Protein AF-A0A959KKF0-F1 (afdb_monomer_lite)

Foldseek 3Di:
DDPVLVVLLVCVLVVVDDPVSVVVVVVVVVVDPVVVVVSVVVNVVVVVVVVPPPDDDDPVVVVVCVVCVVVVVVPPPPVVVDDVVVVCVVVVCLVVLVVVLVVVLVVPDDDDDDDDDDPPVCVVVVVVVCCVSCVVSVVVSVVVVVVVVVVVVVVVCVVVVVPPDDD

Structure (mmCIF, N/CA/C/O backbone):
data_AF-A0A959KKF0-F1
#
_entry.id   AF-A0A959KKF0-F1
#
loop_
_atom_site.group_PDB
_atom_site.id
_atom_site.type_symbol
_atom_site.label_atom_id
_atom_site.label_alt_id
_atom_site.label_comp_id
_atom_site.label_asym_id
_atom_site.label_entity_id
_atom_site.label_seq_id
_atom_site.pdbx_PDB_ins_code
_atom_site.Cartn_x
_atom_site.Cartn_y
_atom_site.Cartn_z
_atom_site.occupancy
_atom_site.B_iso_or_equiv
_atom_site.auth_seq_id
_atom_site.auth_comp_id
_atom_site.auth_asym_id
_atom_site.auth_atom_id
_atom_site.pdbx_PDB_model_num
ATOM 1 N N . MET A 1 1 ? -26.699 -13.017 -15.323 1.00 57.53 1 MET A N 1
ATOM 2 C CA . MET A 1 1 ? -26.654 -11.745 -14.588 1.00 57.53 1 MET A CA 1
ATOM 3 C C . MET A 1 1 ? -25.244 -11.555 -14.087 1.00 57.53 1 MET A C 1
ATOM 5 O O . MET A 1 1 ? -24.755 -12.405 -13.347 1.00 57.53 1 MET A O 1
ATOM 9 N N . SER A 1 2 ? -24.565 -10.532 -14.586 1.00 73.81 2 SER A N 1
ATOM 10 C CA . SER A 1 2 ? -23.214 -10.197 -14.141 1.00 73.81 2 SER A CA 1
ATOM 11 C C . SER A 1 2 ? -23.269 -9.459 -12.795 1.00 73.81 2 SER A C 1
ATOM 13 O O . SER A 1 2 ? -24.257 -8.800 -12.474 1.00 73.81 2 SER A O 1
ATOM 15 N N . VAL A 1 3 ? -22.206 -9.553 -11.990 1.00 76.75 3 VAL A N 1
ATOM 16 C CA . VAL A 1 3 ? -22.086 -8.821 -10.707 1.00 76.75 3 VAL A CA 1
ATOM 17 C C . VAL A 1 3 ? -22.211 -7.298 -10.917 1.00 76.75 3 VAL A C 1
ATOM 19 O O . VAL A 1 3 ? -22.664 -6.565 -10.038 1.00 76.75 3 VAL A O 1
ATOM 22 N N . GLN A 1 4 ? -21.867 -6.829 -12.117 1.00 78.00 4 GLN A N 1
ATOM 23 C CA . GLN A 1 4 ? -21.919 -5.425 -12.518 1.00 78.00 4 GLN A CA 1
ATOM 24 C C . GLN A 1 4 ? -23.361 -4.930 -12.707 1.00 78.00 4 GLN A C 1
ATOM 26 O O . GLN A 1 4 ? -23.709 -3.881 -12.171 1.00 78.00 4 GLN A O 1
ATOM 31 N N . GLU A 1 5 ? -24.221 -5.710 -13.375 1.00 80.44 5 GLU A N 1
ATOM 32 C CA . GLU A 1 5 ? -25.657 -5.401 -13.525 1.00 80.44 5 GLU A CA 1
ATOM 33 C C . GLU A 1 5 ? -26.367 -5.296 -12.169 1.00 80.44 5 GLU A C 1
ATOM 35 O O . GLU A 1 5 ? -27.213 -4.430 -11.967 1.00 80.44 5 GLU A O 1
ATOM 40 N N . GLU A 1 6 ? -26.013 -6.167 -11.220 1.00 80.88 6 GLU A N 1
ATOM 41 C CA . GLU A 1 6 ? -26.596 -6.142 -9.876 1.00 80.88 6 GLU A CA 1
ATOM 42 C C . GLU A 1 6 ? -26.215 -4.880 -9.105 1.00 80.88 6 GLU A C 1
ATOM 44 O O . GLU A 1 6 ? -27.061 -4.256 -8.469 1.00 80.88 6 GLU A O 1
ATOM 49 N N . THR A 1 7 ? -24.947 -4.485 -9.200 1.00 83.38 7 THR A N 1
ATOM 50 C CA . THR A 1 7 ? -24.436 -3.268 -8.560 1.00 83.38 7 THR A CA 1
ATOM 51 C C . THR A 1 7 ? -25.133 -2.027 -9.112 1.00 83.38 7 THR A C 1
ATOM 53 O O . THR A 1 7 ? -25.523 -1.142 -8.354 1.00 83.38 7 THR A O 1
ATOM 56 N N . LEU A 1 8 ? -25.329 -1.981 -10.431 1.00 84.38 8 LEU A N 1
ATOM 57 C CA . LEU A 1 8 ? -26.028 -0.892 -11.104 1.00 84.38 8 LEU A CA 1
ATOM 58 C C . LEU A 1 8 ? -27.491 -0.789 -10.641 1.00 84.38 8 LEU A C 1
ATOM 60 O O . LEU A 1 8 ? -27.998 0.304 -10.400 1.00 84.38 8 LEU A O 1
ATOM 64 N N . LEU A 1 9 ? -28.152 -1.935 -10.451 1.00 84.50 9 LEU A N 1
ATOM 65 C CA . LEU A 1 9 ? -29.532 -2.002 -9.979 1.00 84.50 9 LEU A CA 1
ATOM 66 C C . LEU A 1 9 ? -29.682 -1.543 -8.521 1.00 84.50 9 LEU A C 1
ATOM 68 O O . LEU A 1 9 ? -30.668 -0.889 -8.191 1.00 84.50 9 LEU A O 1
ATOM 72 N N . TRP A 1 10 ? -28.706 -1.851 -7.661 1.00 85.69 10 TRP A N 1
ATOM 73 C CA . TRP A 1 10 ? -28.658 -1.342 -6.287 1.00 85.69 10 TRP A CA 1
ATOM 74 C C . TRP A 1 10 ? -28.457 0.173 -6.245 1.00 85.69 10 TRP A C 1
ATOM 76 O O . TRP A 1 10 ? -29.249 0.857 -5.604 1.00 85.69 10 TRP A O 1
ATOM 86 N N . LYS A 1 11 ? -27.505 0.712 -7.020 1.00 85.56 11 LYS A N 1
ATOM 87 C CA . LYS A 1 11 ? -27.330 2.170 -7.160 1.00 85.56 11 LYS A CA 1
ATOM 88 C C . LYS A 1 11 ? -28.617 2.867 -7.609 1.00 85.56 11 LYS A C 1
ATOM 90 O O . LYS A 1 11 ? -28.936 3.946 -7.120 1.00 85.56 11 LYS A O 1
ATOM 95 N N . TYR A 1 12 ? -29.374 2.237 -8.509 1.00 85.69 12 TYR A N 1
ATOM 96 C CA . TYR A 1 12 ? -30.649 2.770 -8.989 1.00 85.69 12 TYR A CA 1
ATOM 97 C C . TYR A 1 12 ? -31.733 2.789 -7.904 1.00 85.69 12 TYR A C 1
ATOM 99 O O . TYR A 1 12 ? -32.560 3.698 -7.878 1.00 85.69 12 TYR A O 1
ATOM 107 N N . ILE A 1 13 ? -31.746 1.797 -7.010 1.00 85.56 13 ILE A N 1
ATOM 108 C CA . ILE A 1 13 ? -32.671 1.755 -5.868 1.00 85.56 13 ILE A CA 1
ATOM 109 C C . ILE A 1 13 ? -32.290 2.803 -4.816 1.00 85.56 13 ILE A C 1
ATOM 111 O O . ILE A 1 13 ? -33.189 3.439 -4.270 1.00 85.56 13 ILE A O 1
ATOM 115 N N . ASP A 1 14 ? -30.993 3.013 -4.583 1.00 84.38 14 ASP A N 1
ATOM 116 C CA . ASP A 1 14 ? -30.485 3.970 -3.593 1.00 84.38 14 ASP A CA 1
ATOM 117 C C . ASP A 1 14 ? -30.508 5.432 -4.089 1.00 84.38 14 ASP A C 1
ATOM 119 O O . ASP A 1 14 ? -30.471 6.360 -3.285 1.00 84.38 14 ASP A O 1
ATOM 123 N N . GLY A 1 15 ? -30.635 5.657 -5.403 1.00 82.56 15 GLY A N 1
ATOM 124 C CA . GLY A 1 15 ? -30.690 6.994 -6.010 1.00 82.56 15 GLY A CA 1
ATOM 125 C C . GLY A 1 15 ? -29.323 7.602 -6.346 1.00 82.56 15 GLY A C 1
ATOM 126 O O . GLY A 1 15 ? -29.264 8.748 -6.783 1.00 82.56 15 GLY A O 1
ATOM 127 N N . ASP A 1 16 ? -28.243 6.828 -6.219 1.00 83.31 16 ASP A N 1
ATOM 128 C CA . ASP A 1 16 ? -26.850 7.248 -6.442 1.00 83.31 16 ASP A CA 1
ATOM 129 C C . ASP A 1 16 ? -26.363 7.012 -7.892 1.00 83.31 16 ASP A C 1
ATOM 131 O O . ASP A 1 16 ? -25.164 6.889 -8.159 1.00 83.31 16 ASP A O 1
ATOM 135 N N . CYS A 1 17 ? -27.281 6.913 -8.859 1.00 82.31 17 CYS A N 1
ATOM 136 C CA . CYS A 1 17 ? -26.928 6.721 -10.267 1.00 82.31 17 CYS A CA 1
ATOM 137 C C . CYS A 1 17 ? -26.520 8.025 -10.959 1.00 82.31 17 CYS A C 1
ATOM 139 O O . CYS A 1 17 ? -27.183 9.057 -10.853 1.00 82.31 17 CYS A O 1
ATOM 141 N N . THR A 1 18 ? -25.474 7.941 -11.776 1.00 85.75 18 THR A N 1
ATOM 142 C CA . THR A 1 18 ? -25.146 8.978 -12.765 1.00 85.75 18 THR A CA 1
ATOM 143 C C . THR A 1 18 ? -26.154 8.974 -13.931 1.00 85.75 18 THR A C 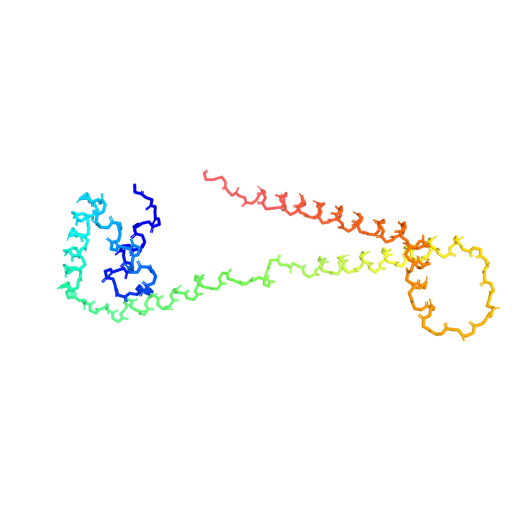1
ATOM 145 O O . THR A 1 18 ? -26.808 7.957 -14.173 1.00 85.75 18 THR A O 1
ATOM 148 N N . PRO A 1 19 ? -26.306 10.083 -14.687 1.00 80.69 19 PRO A N 1
ATOM 149 C CA . PRO A 1 19 ? -27.243 10.148 -15.817 1.00 80.69 19 PRO A CA 1
ATOM 150 C C . PRO A 1 19 ? -26.975 9.086 -16.897 1.00 80.69 19 PRO A C 1
ATOM 152 O O . PRO A 1 19 ? -27.919 8.536 -17.462 1.00 80.69 19 PRO A O 1
ATOM 155 N N . ASP A 1 20 ? -25.710 8.729 -17.131 1.00 80.69 20 ASP A N 1
ATOM 156 C CA . ASP A 1 20 ? -25.341 7.668 -18.075 1.00 80.69 20 ASP A CA 1
ATOM 157 C C . ASP A 1 20 ? -25.724 6.271 -17.554 1.00 80.69 20 ASP A C 1
ATOM 159 O O . ASP A 1 20 ? -26.191 5.421 -18.315 1.00 80.69 20 ASP A O 1
ATOM 163 N N . GLU A 1 21 ? -25.573 6.030 -16.248 1.00 82.50 21 GLU A N 1
ATOM 164 C CA . GLU A 1 21 ? -25.988 4.781 -15.597 1.00 82.50 21 GLU A CA 1
ATOM 165 C C . GLU A 1 21 ? -27.519 4.634 -15.575 1.00 82.50 21 GLU A C 1
ATOM 167 O O . GLU A 1 21 ? -28.019 3.524 -15.742 1.00 82.50 21 GLU A O 1
ATOM 172 N N . LEU A 1 22 ? -28.279 5.731 -15.446 1.00 81.31 22 LEU A N 1
ATOM 173 C CA . LEU A 1 22 ? -29.747 5.709 -15.523 1.00 81.31 22 LEU A CA 1
ATOM 174 C C . LEU A 1 22 ? -30.238 5.213 -16.886 1.00 81.31 22 LEU A C 1
ATOM 176 O O . LEU A 1 22 ? -31.070 4.308 -16.946 1.00 81.31 22 LEU A O 1
ATOM 180 N N . HIS A 1 23 ? -29.676 5.739 -17.975 1.00 81.50 23 HIS A N 1
ATOM 181 C CA . HIS A 1 23 ? -30.020 5.289 -19.323 1.00 81.50 23 HIS A CA 1
ATOM 182 C C . HIS A 1 23 ? -29.636 3.826 -19.573 1.00 81.50 23 HIS A C 1
ATOM 184 O O . HIS A 1 23 ? -30.371 3.099 -20.243 1.00 81.50 23 HIS A O 1
ATOM 190 N N . GLN A 1 24 ? -28.517 3.363 -19.006 1.00 81.50 24 GLN A N 1
ATOM 191 C CA . GLN A 1 24 ? -28.133 1.950 -19.070 1.00 81.50 24 GLN A CA 1
ATOM 192 C C . GLN A 1 24 ? -29.128 1.059 -18.324 1.00 81.50 24 GLN A C 1
ATOM 194 O O . GLN A 1 24 ? -29.525 0.022 -18.848 1.00 81.50 24 GLN A O 1
ATOM 199 N N . VAL A 1 25 ? -29.576 1.464 -17.134 1.00 81.31 25 VAL A N 1
ATOM 200 C CA . VAL A 1 25 ? -30.592 0.727 -16.369 1.00 81.31 25 VAL A CA 1
ATOM 201 C C . VAL A 1 25 ? -31.913 0.668 -17.136 1.00 81.31 25 VAL A C 1
ATOM 203 O O . VAL A 1 25 ? -32.490 -0.408 -17.259 1.00 81.31 25 VAL A O 1
ATOM 206 N N . GLU A 1 26 ? -32.373 1.777 -17.713 1.00 81.75 26 GLU A N 1
ATOM 207 C CA . GLU A 1 26 ? -33.605 1.816 -18.516 1.00 81.75 26 GLU A CA 1
ATOM 208 C C . GLU A 1 26 ? -33.537 0.898 -19.743 1.00 81.75 26 GLU A C 1
ATOM 210 O O . GLU A 1 26 ? -34.485 0.156 -20.010 1.00 81.75 26 GLU A O 1
ATOM 215 N N . ALA A 1 27 ? -32.402 0.881 -20.448 1.00 80.88 27 ALA A N 1
ATOM 216 C CA . ALA A 1 27 ? -32.177 -0.031 -21.567 1.00 80.88 27 ALA A CA 1
ATOM 217 C C . ALA A 1 27 ? -32.169 -1.506 -21.120 1.00 80.88 27 ALA A C 1
ATOM 219 O O . ALA A 1 27 ? -32.771 -2.355 -21.776 1.00 80.88 27 ALA A O 1
ATOM 220 N N . LEU A 1 28 ? -31.547 -1.808 -19.975 1.00 80.44 28 LEU A N 1
ATOM 221 C CA . LEU A 1 28 ? -31.506 -3.156 -19.399 1.00 80.44 28 LEU A CA 1
ATOM 222 C C . LEU A 1 28 ? -32.882 -3.635 -18.907 1.00 80.44 28 LEU A C 1
ATOM 224 O O . LEU A 1 28 ? -33.182 -4.826 -18.990 1.00 80.44 28 LEU A O 1
ATOM 228 N N . LEU A 1 29 ? -33.725 -2.727 -18.406 1.00 78.38 29 LEU A N 1
ATOM 229 C CA . LEU A 1 29 ? -35.099 -3.038 -18.005 1.00 78.38 29 LEU A CA 1
ATOM 230 C C . LEU A 1 29 ? -36.011 -3.281 -19.213 1.00 78.38 29 LEU A C 1
ATOM 232 O O . LEU A 1 29 ? -36.900 -4.125 -19.129 1.00 78.38 29 LEU A O 1
ATOM 236 N N . ALA A 1 30 ? -35.800 -2.566 -20.321 1.00 77.69 30 ALA A N 1
ATOM 237 C CA . ALA A 1 30 ? -36.594 -2.729 -21.538 1.00 77.69 30 ALA A CA 1
ATOM 238 C C . ALA A 1 30 ? -36.346 -4.078 -22.234 1.00 77.69 30 ALA A C 1
ATOM 240 O O . ALA A 1 30 ? -37.266 -4.649 -22.817 1.00 77.69 30 ALA A O 1
ATOM 241 N N . ASP A 1 31 ? -35.118 -4.594 -22.154 1.00 77.12 31 ASP A N 1
ATOM 242 C CA . ASP A 1 31 ? -34.706 -5.823 -22.839 1.00 77.12 31 ASP A CA 1
ATOM 243 C C . ASP A 1 31 ? -35.019 -7.100 -22.032 1.00 77.12 31 ASP A C 1
ATOM 245 O O . ASP A 1 31 ? -35.092 -8.198 -22.584 1.00 77.12 31 ASP A O 1
ATOM 249 N N . ASN A 1 32 ? -35.230 -6.992 -20.709 1.00 78.12 32 ASN A N 1
ATOM 250 C CA . ASN A 1 32 ? -35.251 -8.164 -19.834 1.00 78.12 32 ASN A CA 1
ATOM 251 C C . ASN A 1 32 ? -36.353 -8.157 -18.755 1.00 78.12 32 ASN A C 1
ATOM 253 O O . ASN A 1 32 ? -36.196 -7.631 -17.652 1.00 78.12 32 ASN A O 1
ATOM 257 N N . VAL A 1 33 ? -37.432 -8.899 -19.028 1.00 78.19 33 VAL A N 1
ATOM 258 C CA . VAL A 1 33 ? -38.572 -9.120 -18.112 1.00 78.19 33 VAL A CA 1
ATOM 259 C C . VAL A 1 33 ? -38.153 -9.775 -16.783 1.00 78.19 33 VAL A C 1
ATOM 261 O O . VAL A 1 33 ? -38.736 -9.494 -15.734 1.00 78.19 33 VAL A O 1
ATOM 264 N N . TYR A 1 34 ? -37.120 -10.626 -16.783 1.00 79.25 34 TYR A N 1
ATOM 265 C CA . TYR A 1 34 ? -36.600 -11.243 -15.555 1.00 79.25 34 TYR A CA 1
ATOM 266 C C . TYR A 1 34 ? -35.923 -10.208 -14.640 1.00 79.25 34 TYR A C 1
ATOM 268 O O . TYR A 1 34 ? -36.034 -10.282 -13.412 1.00 79.25 34 TYR A O 1
ATOM 276 N N . LEU A 1 35 ? -35.266 -9.204 -15.225 1.00 78.31 35 LEU A N 1
ATOM 277 C CA . LEU A 1 35 ? -34.601 -8.132 -14.484 1.00 78.31 35 LEU A CA 1
ATOM 278 C C . LEU A 1 35 ? -35.621 -7.212 -13.796 1.00 78.31 35 LEU A C 1
ATOM 280 O O . LEU A 1 35 ? -35.422 -6.814 -12.648 1.00 78.31 35 LEU A O 1
ATOM 284 N N . GLU A 1 36 ? -36.752 -6.948 -14.455 1.00 81.56 36 GLU A N 1
ATOM 285 C CA . GLU A 1 36 ? -37.857 -6.173 -13.887 1.00 81.56 36 GLU A CA 1
ATOM 286 C C . GLU A 1 36 ? -38.456 -6.860 -12.646 1.00 81.56 36 GLU A C 1
ATOM 288 O O . GLU A 1 36 ? -38.680 -6.224 -11.611 1.00 81.56 36 GLU A O 1
ATOM 293 N N . GLN A 1 37 ? -38.668 -8.179 -12.709 1.00 83.81 37 GLN A N 1
ATOM 294 C CA . GLN A 1 37 ? -39.149 -8.960 -11.565 1.00 83.81 37 GLN A CA 1
ATOM 295 C C . GLN A 1 37 ? -38.161 -8.916 -10.393 1.00 83.81 37 GLN A C 1
ATOM 297 O O . GLN A 1 37 ? -38.572 -8.699 -9.250 1.00 83.81 37 GLN A O 1
ATOM 302 N N . LYS A 1 38 ? -36.857 -9.053 -10.664 1.00 82.12 38 LYS A N 1
ATOM 303 C CA . LYS A 1 38 ? -35.815 -8.963 -9.630 1.00 82.12 38 LYS A CA 1
ATOM 304 C C . LYS A 1 38 ? -35.762 -7.569 -8.997 1.00 82.12 38 LYS A C 1
ATOM 306 O O . LYS A 1 38 ? -35.723 -7.466 -7.772 1.00 82.12 38 LYS A O 1
ATOM 311 N N . LEU A 1 39 ? -35.860 -6.505 -9.796 1.00 86.31 39 LEU A N 1
ATOM 312 C CA . LEU A 1 39 ? -35.937 -5.128 -9.299 1.00 86.31 39 LEU A CA 1
ATOM 313 C C . LEU A 1 39 ? -37.149 -4.917 -8.384 1.00 86.31 39 LEU A C 1
ATOM 315 O O . LEU A 1 39 ? -37.027 -4.264 -7.349 1.00 86.31 39 LEU A O 1
ATOM 319 N N . ARG A 1 40 ? -38.315 -5.488 -8.714 1.00 85.56 40 ARG A N 1
ATOM 320 C CA . ARG A 1 40 ? -39.505 -5.412 -7.847 1.00 85.56 40 ARG A CA 1
ATOM 321 C C . ARG A 1 40 ? -39.266 -6.083 -6.494 1.00 85.56 40 ARG A C 1
ATOM 323 O O . ARG A 1 40 ? -39.643 -5.514 -5.472 1.00 85.56 40 ARG A O 1
ATOM 330 N N . ILE A 1 41 ? -38.618 -7.249 -6.481 1.00 86.19 41 ILE A N 1
ATOM 331 C CA . ILE A 1 41 ? -38.253 -7.957 -5.244 1.00 86.19 41 ILE A CA 1
ATOM 332 C C . ILE A 1 41 ? -37.266 -7.121 -4.420 1.00 86.19 41 ILE A C 1
ATOM 334 O O . ILE A 1 41 ? -37.481 -6.930 -3.227 1.00 86.19 41 ILE A O 1
ATOM 338 N N . MET A 1 42 ? -36.228 -6.561 -5.047 1.00 86.44 42 MET A N 1
ATOM 339 C CA . MET A 1 42 ? -35.230 -5.731 -4.361 1.00 86.44 42 MET A CA 1
ATOM 340 C C . MET A 1 42 ? -35.839 -4.448 -3.787 1.00 86.44 42 MET A C 1
ATOM 342 O O . MET A 1 42 ? -35.568 -4.112 -2.640 1.00 86.44 42 MET A O 1
ATOM 346 N N . LYS A 1 43 ? -36.725 -3.767 -4.527 1.00 87.56 43 LYS A N 1
ATOM 347 C CA . LYS A 1 43 ? -37.461 -2.594 -4.022 1.00 87.56 43 LYS A CA 1
ATOM 348 C C . LYS A 1 43 ? -38.369 -2.943 -2.844 1.00 87.56 43 LYS A C 1
ATOM 350 O O . LYS A 1 43 ? -38.501 -2.155 -1.912 1.00 87.56 43 LYS A O 1
ATOM 355 N N . ASN A 1 44 ? -39.006 -4.112 -2.886 1.00 87.69 44 ASN A N 1
ATOM 356 C CA . ASN A 1 44 ? -39.838 -4.599 -1.792 1.00 87.69 44 ASN A CA 1
ATOM 357 C C . ASN A 1 44 ? -38.989 -4.885 -0.539 1.00 87.69 44 ASN A C 1
ATOM 359 O O . ASN A 1 44 ? -39.338 -4.430 0.547 1.00 87.69 44 ASN A O 1
ATOM 363 N N . LEU A 1 45 ? -37.842 -5.546 -0.706 1.00 86.00 45 LEU A N 1
ATOM 364 C CA . LEU A 1 45 ? -36.886 -5.815 0.368 1.00 86.00 45 LEU A CA 1
ATOM 365 C C . LEU A 1 45 ? -36.328 -4.514 0.966 1.00 86.00 45 LEU A C 1
ATOM 367 O O . LEU A 1 45 ? -36.334 -4.357 2.182 1.00 86.00 45 LEU A O 1
ATOM 371 N N . HIS A 1 46 ? -35.906 -3.564 0.128 1.00 86.81 46 HIS A N 1
ATOM 372 C CA . HIS A 1 46 ? -35.406 -2.258 0.565 1.00 86.81 46 HIS A CA 1
ATOM 373 C C . HIS A 1 46 ? -36.449 -1.503 1.401 1.00 86.81 46 HIS A C 1
ATOM 375 O O . HIS A 1 46 ? -36.122 -0.963 2.452 1.00 86.81 46 HIS A O 1
ATOM 381 N N . ARG A 1 47 ? -37.724 -1.538 0.993 1.00 85.25 47 ARG A N 1
ATOM 382 C CA . ARG A 1 47 ? -38.824 -0.958 1.775 1.00 85.25 47 ARG A CA 1
ATOM 383 C C . ARG A 1 47 ? -38.995 -1.640 3.132 1.00 85.25 47 ARG A C 1
ATOM 385 O O . ARG A 1 47 ? -39.081 -0.949 4.136 1.00 85.25 47 ARG A O 1
ATOM 392 N N . HIS A 1 48 ? -38.985 -2.973 3.174 1.00 85.12 48 HIS A N 1
ATOM 393 C CA . HIS A 1 48 ? -39.068 -3.700 4.444 1.00 85.12 48 HIS A CA 1
ATOM 394 C C . HIS A 1 48 ? -37.889 -3.369 5.364 1.00 85.12 48 HIS A C 1
ATOM 396 O O . HIS A 1 48 ? -38.091 -3.208 6.557 1.00 85.12 48 HIS A O 1
ATOM 402 N N . LEU A 1 49 ? -36.674 -3.221 4.825 1.00 83.19 49 LEU A N 1
ATOM 403 C CA . LEU A 1 49 ? -35.503 -2.799 5.602 1.00 83.19 49 LEU A CA 1
ATOM 404 C C . LEU A 1 49 ? -35.646 -1.380 6.165 1.00 83.19 49 LEU A C 1
ATOM 406 O O . LEU A 1 49 ? -35.201 -1.135 7.279 1.00 83.19 49 LEU A O 1
ATOM 410 N N . GLN A 1 50 ? -36.256 -0.459 5.415 1.00 81.19 50 GLN A N 1
ATOM 411 C CA . GLN A 1 50 ? -36.526 0.906 5.881 1.00 81.19 50 GLN A CA 1
ATOM 412 C C . GLN A 1 50 ? -37.617 0.965 6.958 1.00 81.19 50 GLN A C 1
ATOM 414 O O . GLN A 1 50 ? -37.589 1.852 7.804 1.00 81.19 50 GLN A O 1
ATOM 419 N N . GLU A 1 51 ? -38.580 0.042 6.915 1.00 81.31 51 GLU A N 1
ATOM 420 C CA . GLU A 1 51 ? -39.667 -0.068 7.897 1.00 81.31 51 GLU A CA 1
ATOM 421 C C . GLU A 1 51 ? -39.228 -0.737 9.209 1.00 81.31 51 GLU A C 1
ATOM 423 O O . GLU A 1 51 ? -39.941 -0.647 10.208 1.00 81.31 51 GLU A O 1
ATOM 428 N N . ILE A 1 52 ? -38.060 -1.388 9.238 1.00 83.00 52 ILE A N 1
ATOM 429 C CA . ILE A 1 52 ? -37.478 -1.886 10.485 1.00 83.00 52 ILE A CA 1
ATOM 430 C C . ILE A 1 52 ? -37.102 -0.677 11.339 1.00 83.00 52 ILE A C 1
ATOM 432 O O . ILE A 1 52 ? -36.242 0.121 10.968 1.00 83.00 52 ILE A O 1
ATOM 436 N N . GLU A 1 53 ? -37.727 -0.555 12.509 1.00 74.69 53 GLU A N 1
ATOM 437 C CA . GLU A 1 53 ? -37.314 0.427 13.503 1.00 74.69 53 GLU A CA 1
ATOM 438 C C . GLU A 1 53 ? -35.855 0.158 13.887 1.00 74.69 53 GLU A C 1
ATOM 440 O O . GLU A 1 53 ? -35.506 -0.917 14.383 1.00 74.69 53 GLU A O 1
ATOM 4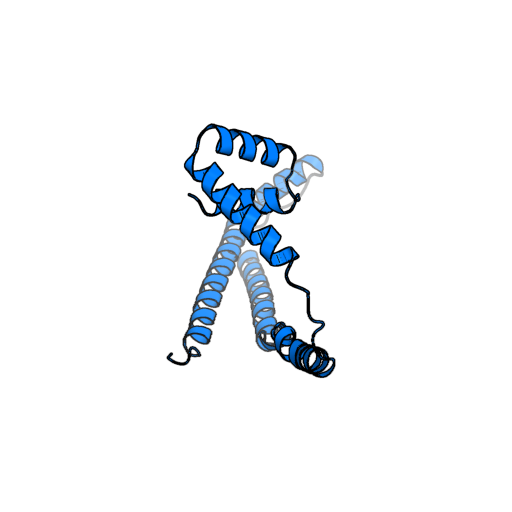45 N N . LEU A 1 54 ? -34.979 1.134 13.636 1.00 71.44 54 LEU A N 1
ATOM 446 C CA . LEU A 1 54 ? -33.600 1.066 14.098 1.00 71.44 54 LEU A CA 1
ATOM 447 C C . LEU A 1 54 ? -33.606 1.214 15.621 1.00 71.44 54 LEU A C 1
ATOM 449 O O . LEU A 1 54 ? -33.582 2.326 16.153 1.00 71.44 54 LEU A O 1
ATOM 453 N N . GLU A 1 55 ? -33.623 0.087 16.329 1.00 74.62 55 GLU A N 1
ATOM 454 C CA . GLU A 1 55 ? -33.344 0.074 17.759 1.00 74.62 55 GLU A CA 1
ATOM 455 C C . GLU A 1 55 ? -31.954 0.677 17.986 1.00 74.62 55 GLU A C 1
ATOM 457 O O . GLU A 1 55 ? -30.945 0.202 17.454 1.00 74.62 55 GLU A O 1
ATOM 462 N N . GLN A 1 56 ? -31.889 1.762 18.763 1.00 75.50 56 GLN A N 1
ATOM 463 C CA . GLN A 1 56 ? -30.602 2.344 19.114 1.00 75.50 56 GLN A CA 1
ATOM 464 C C . GLN A 1 56 ? -29.778 1.302 19.876 1.00 75.50 56 GLN A C 1
ATOM 466 O O . GLN A 1 56 ? -30.258 0.745 20.871 1.00 75.50 56 GLN A O 1
ATOM 471 N N . PRO A 1 57 ? -28.528 1.044 19.453 1.00 75.38 57 PRO A N 1
ATOM 472 C CA . PRO A 1 57 ? -27.680 0.111 20.166 1.00 75.38 57 PRO A CA 1
ATOM 473 C C . PRO A 1 57 ? -27.495 0.590 21.606 1.00 75.38 57 PRO A C 1
ATOM 475 O O . PRO A 1 57 ? -27.377 1.787 21.879 1.00 75.38 57 PRO A O 1
ATOM 478 N N . SER A 1 58 ? -27.432 -0.353 22.548 1.00 86.56 58 SER A N 1
ATOM 479 C CA . SER A 1 58 ? -27.195 0.003 23.947 1.00 86.56 58 SER A CA 1
ATOM 480 C C . SER A 1 58 ? -25.887 0.791 24.099 1.00 86.56 58 SER A C 1
ATOM 482 O O . SER A 1 58 ? -24.880 0.484 23.457 1.00 86.56 58 SER A O 1
ATOM 484 N N . LEU A 1 59 ? -25.858 1.758 25.023 1.00 82.75 59 LEU A N 1
ATOM 485 C CA . LEU A 1 59 ? -24.645 2.534 25.326 1.00 82.75 59 LEU A CA 1
ATOM 486 C C . LEU A 1 59 ? -23.438 1.637 25.656 1.00 82.75 59 LEU A C 1
ATOM 488 O O . LEU A 1 59 ? -22.300 1.987 25.351 1.00 82.75 59 LEU A O 1
ATOM 492 N N . ARG A 1 60 ? -23.682 0.459 26.250 1.00 86.00 60 ARG A N 1
ATOM 493 C CA . ARG A 1 60 ? -22.641 -0.540 26.537 1.00 86.00 60 ARG A CA 1
ATOM 494 C C . ARG A 1 60 ? -22.102 -1.207 25.275 1.00 86.00 60 ARG A C 1
ATOM 496 O O . ARG A 1 60 ? -20.903 -1.446 25.208 1.00 86.00 60 ARG A O 1
ATOM 503 N N . PHE A 1 61 ? -22.949 -1.483 24.286 1.00 84.75 61 PHE A N 1
ATOM 504 C CA . PHE A 1 61 ? -22.521 -2.039 23.004 1.00 84.75 61 PHE A CA 1
ATOM 505 C C . PHE A 1 61 ? -21.661 -1.039 22.232 1.00 84.75 61 PHE A C 1
ATOM 507 O O . PHE A 1 61 ? -20.544 -1.378 21.854 1.00 84.75 61 PHE A O 1
ATOM 514 N N . THR A 1 62 ? -22.120 0.209 22.084 1.00 85.69 62 THR A N 1
ATOM 515 C CA . THR A 1 62 ? -21.350 1.267 21.407 1.00 85.69 62 THR A CA 1
ATOM 516 C C . THR A 1 62 ? -19.996 1.479 22.075 1.00 85.69 62 THR A C 1
ATOM 518 O O . THR A 1 62 ? -18.975 1.572 21.396 1.00 85.69 62 THR A O 1
ATOM 521 N N . ARG A 1 63 ? -19.966 1.478 23.413 1.00 86.06 63 ARG A N 1
ATOM 522 C CA . ARG A 1 63 ? -18.727 1.556 24.188 1.00 86.06 63 ARG A CA 1
ATOM 523 C C . ARG A 1 63 ? -17.809 0.362 23.933 1.00 86.06 63 ARG A C 1
ATOM 525 O O . ARG A 1 63 ? -16.644 0.566 23.624 1.00 86.06 63 ARG A O 1
ATOM 532 N N . ASN A 1 64 ? -18.333 -0.861 24.000 1.00 87.62 64 ASN A N 1
ATOM 533 C CA . ASN A 1 64 ? -17.552 -2.076 23.772 1.00 87.62 64 ASN A CA 1
ATOM 534 C C . ASN A 1 64 ? -16.990 -2.132 22.340 1.00 87.62 64 ASN A C 1
ATOM 536 O O . ASN A 1 64 ? -15.847 -2.521 22.136 1.00 87.62 64 ASN A O 1
ATOM 540 N N . VAL A 1 65 ? -17.761 -1.709 21.337 1.00 83.94 65 VAL A N 1
ATOM 541 C CA . VAL A 1 65 ? -17.308 -1.649 19.941 1.00 83.94 65 VAL A CA 1
ATOM 542 C C . VAL A 1 65 ? -16.213 -0.594 19.774 1.00 83.94 65 VAL A C 1
ATOM 544 O O . VAL A 1 65 ? -15.161 -0.906 19.228 1.00 83.94 65 VAL A O 1
ATOM 547 N N . MET A 1 66 ? -16.401 0.618 20.303 1.00 84.06 66 MET A N 1
ATOM 548 C CA . MET A 1 66 ? -15.414 1.702 20.200 1.00 84.06 66 MET A CA 1
ATOM 549 C C . MET A 1 66 ? -14.135 1.454 21.008 1.00 84.06 66 MET A C 1
ATOM 551 O O . MET A 1 66 ? -13.071 1.905 20.600 1.00 84.06 66 MET A O 1
ATOM 555 N N . GLU A 1 67 ? -14.211 0.732 22.127 1.00 84.44 67 GLU A N 1
ATOM 556 C CA . GLU A 1 67 ? -13.032 0.334 22.907 1.00 84.44 67 GLU A CA 1
ATOM 557 C C . GLU A 1 67 ? -12.225 -0.769 22.192 1.00 84.44 67 GLU A C 1
ATOM 559 O O . GLU A 1 67 ? -10.996 -0.761 22.251 1.00 84.44 67 GLU A O 1
ATOM 564 N N . ASN A 1 68 ? -12.883 -1.671 21.450 1.00 79.31 68 ASN A N 1
ATOM 565 C CA . ASN A 1 68 ? -12.224 -2.773 20.730 1.00 79.31 68 ASN A CA 1
ATOM 566 C C . ASN A 1 68 ? -11.831 -2.443 19.271 1.00 79.31 68 ASN A C 1
ATOM 568 O O . ASN A 1 68 ? -10.927 -3.073 18.722 1.00 79.31 68 ASN A O 1
ATOM 572 N N . LEU A 1 69 ? -12.453 -1.445 18.635 1.00 73.31 69 LEU A N 1
ATOM 573 C CA . LEU A 1 69 ? -12.102 -0.965 17.289 1.00 73.31 69 LEU A CA 1
ATOM 574 C C . LEU A 1 69 ? -10.632 -0.540 17.119 1.00 73.31 69 LEU A C 1
ATOM 576 O O . LEU A 1 69 ? -10.013 -0.949 16.134 1.00 73.31 69 LEU A O 1
ATOM 580 N N . PRO A 1 70 ? -10.034 0.263 18.023 1.00 70.19 70 PRO A N 1
ATOM 581 C CA . PRO A 1 70 ? -8.659 0.719 17.848 1.00 70.19 70 PRO A CA 1
ATOM 582 C C . PRO A 1 70 ? -7.651 -0.434 17.883 1.00 70.19 70 PRO A C 1
ATOM 584 O O . PRO A 1 70 ? -6.630 -0.346 17.206 1.00 70.19 70 PRO A O 1
ATOM 587 N N . ALA A 1 71 ? -7.946 -1.539 18.576 1.00 64.69 71 ALA A N 1
ATOM 588 C CA . ALA A 1 71 ? -7.095 -2.730 18.561 1.00 64.69 71 ALA A CA 1
ATOM 589 C C . ALA A 1 71 ? -7.062 -3.419 17.180 1.00 64.69 71 ALA A C 1
ATOM 591 O O . ALA A 1 71 ? -6.038 -3.980 16.794 1.00 64.69 71 ALA A O 1
ATOM 592 N N . LEU A 1 72 ? -8.157 -3.338 16.417 1.00 60.91 72 LEU A N 1
ATOM 593 C CA . LEU A 1 72 ? -8.259 -3.872 15.055 1.00 60.91 72 LEU A CA 1
ATOM 594 C C . LEU A 1 72 ? -7.666 -2.909 14.010 1.00 60.91 72 LEU A C 1
ATOM 596 O O . LEU A 1 72 ? -6.981 -3.349 13.091 1.00 60.91 72 LEU A O 1
ATOM 600 N N . TYR A 1 73 ? -7.859 -1.595 14.172 1.00 60.16 73 TYR A N 1
ATOM 601 C CA . TYR A 1 73 ? -7.342 -0.581 13.236 1.00 60.16 73 TYR A CA 1
ATOM 602 C C . TYR A 1 73 ? -5.838 -0.296 13.389 1.00 60.16 73 TYR A C 1
ATOM 604 O O . TYR A 1 73 ? -5.187 0.147 12.442 1.00 60.16 73 TYR A O 1
ATOM 612 N N . GLN A 1 74 ? -5.244 -0.589 14.549 1.00 55.69 74 GLN A N 1
ATOM 613 C CA . GLN A 1 74 ? -3.800 -0.441 14.775 1.00 55.69 74 GLN A CA 1
ATOM 614 C C . GLN A 1 74 ? -2.931 -1.472 14.028 1.00 55.69 74 GLN A C 1
ATOM 616 O O . GLN A 1 74 ? -1.703 -1.395 14.097 1.00 55.69 74 GLN A O 1
ATOM 621 N N . GLN A 1 75 ? -3.522 -2.393 13.258 1.00 52.44 75 GLN A N 1
ATOM 622 C CA . GLN A 1 75 ? -2.770 -3.360 12.447 1.00 52.44 75 GLN A CA 1
ATOM 623 C C . GLN A 1 75 ? -2.069 -2.755 11.213 1.00 52.44 75 GLN A C 1
ATOM 625 O O . GLN A 1 75 ? -1.302 -3.443 10.547 1.00 52.44 75 GLN A O 1
ATOM 630 N N . GLY A 1 76 ? -2.229 -1.456 10.944 1.00 56.44 76 GLY A N 1
ATOM 631 C CA . GLY A 1 76 ? -1.501 -0.739 9.889 1.00 56.44 76 GLY A CA 1
ATOM 632 C C . GLY A 1 76 ? -0.121 -0.194 10.283 1.00 56.44 76 GLY A C 1
ATOM 633 O O . GLY A 1 76 ? 0.355 0.746 9.649 1.00 56.44 76 GLY A O 1
ATOM 634 N N . ARG A 1 77 ? 0.534 -0.700 11.340 1.00 50.66 77 ARG A N 1
ATOM 635 C CA . ARG A 1 77 ? 1.859 -0.205 11.762 1.00 50.66 77 ARG A CA 1
ATOM 636 C C . ARG A 1 77 ? 2.974 -0.805 10.898 1.00 50.66 77 ARG A C 1
ATOM 638 O O . ARG A 1 77 ? 3.711 -1.694 11.322 1.00 50.66 77 ARG A O 1
ATOM 645 N N . PHE A 1 78 ? 3.116 -0.283 9.679 1.00 54.56 78 PHE A N 1
ATOM 646 C CA . PHE A 1 78 ? 4.213 -0.617 8.761 1.00 54.56 78 PHE A CA 1
ATOM 647 C C . PHE A 1 78 ? 5.610 -0.351 9.356 1.00 54.56 78 PHE A C 1
ATOM 649 O O . PHE A 1 78 ? 6.576 -0.981 8.928 1.00 54.56 78 PHE A O 1
ATOM 656 N N . ASP A 1 79 ? 5.712 0.476 10.406 1.00 55.28 79 ASP A N 1
ATOM 657 C CA . ASP A 1 79 ? 6.958 0.709 11.155 1.00 55.28 79 ASP A CA 1
ATOM 658 C C . ASP A 1 79 ? 7.565 -0.568 11.755 1.00 55.28 79 ASP A C 1
ATOM 660 O O . ASP A 1 79 ? 8.767 -0.626 12.002 1.00 55.28 79 ASP A O 1
ATOM 664 N N . ALA A 1 80 ? 6.757 -1.603 12.012 1.00 59.84 80 ALA A N 1
ATOM 665 C CA . ALA A 1 80 ? 7.248 -2.852 12.593 1.00 59.84 80 ALA A CA 1
ATOM 666 C C . ALA A 1 80 ? 7.732 -3.875 11.550 1.00 59.84 80 ALA A C 1
ATOM 668 O O . ALA A 1 80 ? 8.444 -4.814 11.912 1.00 59.84 80 ALA A O 1
ATOM 669 N N . LEU A 1 81 ? 7.356 -3.730 10.274 1.00 59.19 81 LEU A N 1
ATOM 670 C CA . LEU A 1 81 ? 7.674 -4.737 9.256 1.00 59.19 81 LEU A CA 1
ATOM 671 C C . LEU A 1 81 ? 9.055 -4.531 8.626 1.00 59.19 81 LEU A C 1
ATOM 673 O O . LEU A 1 81 ? 9.681 -5.502 8.201 1.00 59.19 81 LEU A O 1
ATOM 677 N N . ILE A 1 82 ? 9.569 -3.300 8.599 1.00 68.31 82 ILE A N 1
ATOM 678 C CA . ILE A 1 82 ? 10.856 -3.000 7.967 1.00 68.31 82 ILE A CA 1
ATOM 679 C C . ILE A 1 82 ? 11.910 -2.786 9.052 1.00 68.31 82 ILE A C 1
ATOM 681 O O . ILE A 1 82 ? 12.028 -1.712 9.637 1.00 68.31 82 ILE A O 1
ATOM 685 N N . ARG A 1 83 ? 12.718 -3.820 9.323 1.00 74.12 83 ARG A N 1
ATOM 686 C CA . ARG A 1 83 ? 13.867 -3.669 10.228 1.00 74.12 83 ARG A CA 1
ATOM 687 C C . ARG A 1 83 ? 14.879 -2.683 9.613 1.00 74.12 83 ARG A C 1
ATOM 689 O O . ARG A 1 83 ? 15.322 -2.915 8.484 1.00 74.12 83 ARG A O 1
ATOM 696 N N . PRO A 1 84 ? 15.334 -1.657 10.358 1.00 74.69 84 PRO A N 1
ATOM 697 C CA . PRO A 1 84 ? 16.161 -0.569 9.820 1.00 74.69 84 PRO A CA 1
ATOM 698 C C . PRO A 1 84 ? 17.513 -1.045 9.268 1.00 74.69 84 PRO A C 1
ATOM 700 O O . PRO A 1 84 ? 18.054 -0.451 8.341 1.00 74.69 84 PRO A O 1
ATOM 703 N N . GLN A 1 85 ? 18.026 -2.174 9.765 1.00 71.94 85 GLN A N 1
ATOM 704 C CA . GLN A 1 85 ? 19.265 -2.802 9.294 1.00 71.94 85 GLN A CA 1
ATOM 705 C C . GLN A 1 85 ? 19.276 -3.130 7.788 1.00 71.94 85 GLN A C 1
ATOM 707 O O . GLN A 1 85 ? 20.336 -3.109 7.166 1.00 71.94 85 GLN A O 1
ATOM 712 N N . TYR A 1 86 ? 18.117 -3.397 7.177 1.00 76.25 86 TYR A N 1
ATOM 713 C CA . TYR A 1 86 ? 18.043 -3.731 5.749 1.00 76.25 86 TYR A CA 1
ATOM 714 C C . TYR A 1 86 ? 18.044 -2.494 4.843 1.00 76.25 86 TYR A C 1
ATOM 716 O O . TYR A 1 86 ? 18.525 -2.570 3.715 1.00 76.25 86 TYR A O 1
ATOM 724 N N . ILE A 1 87 ? 17.582 -1.345 5.347 1.00 80.00 87 ILE A N 1
ATOM 725 C CA . ILE A 1 87 ? 17.626 -0.067 4.621 1.00 80.00 87 ILE A CA 1
ATOM 726 C C . ILE A 1 87 ? 19.085 0.373 4.451 1.00 80.00 87 ILE A C 1
ATOM 728 O O . ILE A 1 87 ? 19.503 0.734 3.352 1.00 80.00 87 ILE A O 1
ATOM 732 N N . TYR A 1 88 ? 19.890 0.251 5.512 1.00 77.50 88 TYR A N 1
ATOM 733 C CA . TYR A 1 88 ? 21.324 0.544 5.447 1.00 77.50 88 TYR A CA 1
ATOM 734 C C . TYR A 1 88 ? 22.080 -0.398 4.503 1.00 77.50 88 TYR A C 1
ATOM 736 O O . TYR A 1 88 ? 22.998 0.044 3.816 1.00 77.50 88 TYR A O 1
ATOM 744 N N . LEU A 1 89 ? 21.673 -1.671 4.414 1.00 82.00 89 LEU A N 1
ATOM 745 C CA . LEU A 1 89 ? 22.262 -2.630 3.476 1.00 82.00 89 LEU A CA 1
ATOM 746 C C . LEU A 1 89 ? 21.953 -2.255 2.019 1.00 82.00 89 LEU A C 1
ATOM 748 O O . LEU A 1 89 ? 22.863 -2.251 1.193 1.00 82.00 89 LEU A O 1
ATOM 752 N N . LEU A 1 90 ? 20.701 -1.901 1.709 1.00 81.94 90 LEU A N 1
ATOM 753 C CA . LEU A 1 90 ? 20.289 -1.509 0.356 1.00 81.94 90 LEU A CA 1
ATOM 754 C C . LEU A 1 90 ? 21.018 -0.239 -0.098 1.00 81.94 90 LEU A C 1
ATOM 756 O O . LEU A 1 90 ? 21.611 -0.219 -1.177 1.00 81.94 90 LEU A O 1
ATOM 760 N N . ILE A 1 91 ? 21.034 0.795 0.747 1.00 82.19 91 ILE A N 1
ATOM 761 C CA . ILE A 1 91 ? 21.729 2.055 0.453 1.00 82.19 91 ILE A CA 1
ATOM 762 C C . ILE A 1 91 ? 23.237 1.816 0.318 1.00 82.19 91 ILE A C 1
ATOM 764 O O . ILE A 1 91 ? 23.848 2.289 -0.638 1.00 82.19 91 ILE A O 1
ATOM 768 N N . GLY A 1 92 ? 23.838 1.047 1.232 1.00 81.75 92 GLY A N 1
ATOM 769 C CA . GLY A 1 92 ? 25.263 0.724 1.193 1.00 81.75 92 GLY A CA 1
ATOM 770 C C . GLY A 1 92 ? 25.664 -0.010 -0.085 1.00 81.75 92 GLY A C 1
ATOM 771 O O . GLY A 1 92 ? 26.672 0.330 -0.698 1.00 81.75 92 GLY A O 1
ATOM 772 N N . LEU A 1 93 ? 24.849 -0.962 -0.542 1.00 82.94 93 LEU A N 1
ATOM 773 C CA . LEU A 1 93 ? 25.108 -1.694 -1.777 1.00 82.94 93 LEU A CA 1
ATOM 774 C C . LEU A 1 93 ? 24.985 -0.800 -3.016 1.00 82.94 93 LEU A C 1
ATOM 776 O O . LEU A 1 93 ? 25.812 -0.912 -3.918 1.00 82.94 93 LEU A O 1
ATOM 780 N N . LEU A 1 94 ? 24.008 0.110 -3.056 1.00 82.75 94 LEU A N 1
ATOM 781 C CA . LEU A 1 94 ? 23.841 1.050 -4.169 1.00 82.75 94 LEU A CA 1
ATOM 782 C C . LEU A 1 94 ? 25.034 2.018 -4.249 1.00 82.75 94 LEU A C 1
ATOM 784 O O . LEU A 1 94 ? 25.603 2.215 -5.321 1.00 82.75 94 LEU A O 1
ATOM 788 N N . VAL A 1 95 ? 25.476 2.554 -3.108 1.00 87.25 95 VAL A N 1
ATOM 789 C CA . VAL A 1 95 ? 26.639 3.454 -3.035 1.00 87.25 95 VAL A CA 1
ATOM 790 C C . VAL A 1 95 ? 27.927 2.732 -3.429 1.00 87.25 95 VAL A C 1
ATOM 792 O O . VAL A 1 95 ? 28.679 3.232 -4.263 1.00 87.25 95 VAL A O 1
ATOM 795 N N . VAL A 1 96 ? 28.180 1.540 -2.881 1.00 84.75 96 VAL A N 1
ATOM 796 C CA . VAL A 1 96 ? 29.388 0.761 -3.195 1.00 84.75 96 VAL A CA 1
ATOM 797 C C . VAL A 1 96 ? 29.374 0.281 -4.646 1.00 84.75 96 VAL A C 1
ATOM 799 O O . VAL A 1 96 ? 30.390 0.393 -5.322 1.00 84.75 96 VAL A O 1
ATOM 802 N N . GLY A 1 97 ? 28.236 -0.195 -5.155 1.00 80.06 97 GLY A N 1
ATOM 803 C CA . GLY A 1 97 ? 28.082 -0.603 -6.553 1.00 80.06 97 GLY A CA 1
ATOM 804 C C . GLY A 1 97 ? 28.269 0.562 -7.524 1.00 80.06 97 GLY A C 1
ATOM 805 O O . GLY A 1 97 ? 28.970 0.419 -8.524 1.00 80.06 97 GLY A O 1
ATOM 806 N N . GLY A 1 98 ? 27.730 1.738 -7.190 1.00 77.44 98 GLY A N 1
ATOM 807 C CA . GLY A 1 98 ? 27.951 2.976 -7.934 1.00 77.44 98 GLY A CA 1
ATOM 808 C C . GLY A 1 98 ? 29.429 3.365 -7.974 1.00 77.44 98 GLY A C 1
ATOM 809 O O . GLY A 1 98 ? 29.980 3.565 -9.053 1.00 77.44 98 GLY A O 1
ATOM 810 N N . LEU A 1 99 ? 30.106 3.379 -6.824 1.00 80.06 99 LEU A N 1
ATOM 811 C CA . LEU A 1 99 ? 31.540 3.679 -6.739 1.00 80.06 99 LEU A CA 1
ATOM 812 C C . LEU A 1 99 ? 32.416 2.641 -7.456 1.00 80.06 99 LEU A C 1
ATOM 814 O O . LEU A 1 99 ? 33.396 2.998 -8.100 1.00 80.06 99 LEU A O 1
ATOM 818 N N . LEU A 1 100 ? 32.067 1.357 -7.388 1.00 78.31 100 LEU A N 1
ATOM 819 C CA . LEU A 1 100 ? 32.796 0.300 -8.087 1.00 78.31 100 LEU A CA 1
ATOM 820 C C . LEU A 1 100 ? 32.624 0.422 -9.608 1.00 78.31 100 LEU A C 1
ATOM 822 O O . LEU A 1 100 ? 33.579 0.230 -10.358 1.00 78.31 100 LEU A O 1
ATOM 826 N N . SER A 1 101 ? 31.418 0.779 -10.059 1.00 68.25 101 SER A N 1
ATOM 827 C CA . SER A 1 101 ? 31.117 0.983 -11.478 1.00 68.25 101 SER A CA 1
ATOM 828 C C . SER A 1 101 ? 31.879 2.173 -12.065 1.00 68.25 101 SER A C 1
ATOM 830 O O . SER A 1 101 ? 32.427 2.065 -13.162 1.00 68.25 101 SER A O 1
ATOM 8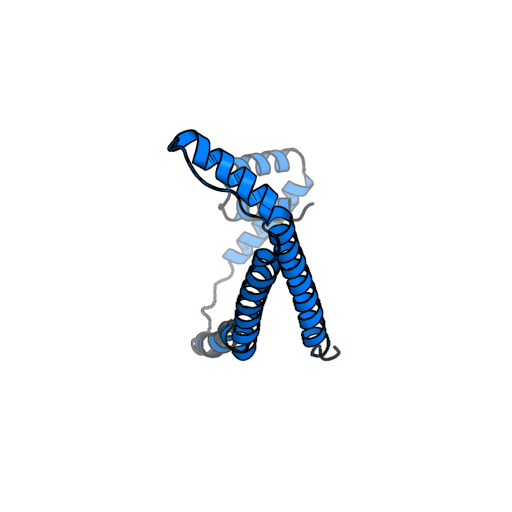32 N N . THR A 1 102 ? 31.998 3.276 -11.319 1.00 67.81 102 THR A N 1
ATOM 833 C CA . THR A 1 102 ? 32.787 4.436 -11.744 1.00 67.81 102 THR A CA 1
ATOM 834 C C . THR A 1 102 ? 34.278 4.118 -11.719 1.00 67.81 102 THR A C 1
ATOM 836 O O . THR A 1 102 ? 34.985 4.469 -12.657 1.00 67.81 102 THR A O 1
ATOM 839 N N . TRP A 1 103 ? 34.759 3.380 -10.716 1.00 67.00 103 TRP A N 1
ATOM 840 C CA . TRP A 1 103 ? 36.161 2.970 -10.626 1.00 67.00 103 TRP A CA 1
ATOM 841 C C . TRP A 1 103 ? 36.583 2.037 -11.773 1.00 67.00 103 TRP A C 1
ATOM 843 O O . TRP A 1 103 ? 37.609 2.265 -12.411 1.00 67.00 103 TRP A O 1
ATOM 853 N N . LEU A 1 104 ? 35.759 1.038 -12.106 1.00 65.56 104 LEU A N 1
ATOM 854 C CA . LEU A 1 104 ? 35.995 0.141 -13.244 1.00 65.56 104 LEU A CA 1
ATOM 855 C C . LEU A 1 104 ? 35.822 0.850 -14.597 1.00 65.56 104 LEU A C 1
ATOM 857 O O . LEU A 1 104 ? 36.522 0.528 -15.556 1.00 65.56 104 LEU A O 1
ATOM 861 N N . GLY A 1 105 ? 34.924 1.834 -14.676 1.00 61.56 105 GLY A N 1
ATOM 862 C CA . GLY A 1 105 ? 34.671 2.602 -15.892 1.00 61.56 105 GLY A CA 1
ATOM 863 C C . GLY A 1 105 ? 35.710 3.677 -16.214 1.00 61.56 105 GLY A C 1
ATOM 864 O O . GLY A 1 105 ? 35.893 4.026 -17.381 1.00 61.56 105 GLY A O 1
ATOM 865 N N . LEU A 1 106 ? 36.427 4.177 -15.207 1.00 55.06 106 LEU A N 1
ATOM 866 C CA . LEU A 1 106 ? 37.490 5.173 -15.372 1.00 55.06 106 LEU A CA 1
ATOM 867 C C . LEU A 1 106 ? 38.800 4.580 -15.920 1.00 55.06 106 LEU A C 1
ATOM 869 O O . LEU A 1 106 ? 39.609 5.322 -16.469 1.00 55.06 106 LEU A O 1
ATOM 873 N N . GLY A 1 107 ? 39.006 3.261 -15.833 1.00 54.34 107 GLY A N 1
ATOM 874 C CA . GLY A 1 107 ? 40.199 2.587 -16.369 1.00 54.34 107 GLY A CA 1
ATOM 875 C C . GLY A 1 107 ? 40.192 2.360 -17.886 1.00 54.34 107 GLY A C 1
ATOM 876 O O . GLY A 1 107 ? 41.201 1.932 -18.442 1.00 54.34 107 GLY A O 1
ATOM 877 N N . GLN A 1 108 ? 39.075 2.633 -18.567 1.00 58.47 108 GLN A N 1
ATOM 878 C CA . GLN A 1 108 ? 38.898 2.359 -19.995 1.00 58.47 108 GLN A CA 1
ATOM 879 C C . GLN A 1 108 ? 38.481 3.607 -20.768 1.00 58.47 108 GLN A C 1
ATOM 881 O O . GLN A 1 108 ? 37.443 3.604 -21.411 1.00 58.47 108 GLN A O 1
ATOM 886 N N . ASN A 1 109 ? 39.245 4.697 -20.712 1.00 50.59 109 ASN A N 1
ATOM 887 C CA . ASN A 1 109 ? 38.992 5.843 -21.584 1.00 50.59 109 ASN A CA 1
ATOM 888 C C . ASN A 1 109 ? 40.307 6.530 -21.960 1.00 50.59 109 ASN A C 1
ATOM 890 O O . ASN A 1 109 ? 40.828 7.367 -21.227 1.00 50.59 109 ASN A O 1
ATOM 894 N N . GLY A 1 110 ? 40.835 6.149 -23.126 1.00 51.31 110 GLY A N 1
ATOM 895 C CA . GLY A 1 110 ? 41.893 6.881 -23.809 1.00 51.31 110 GLY A CA 1
ATOM 896 C C . GLY A 1 110 ? 41.501 8.343 -24.034 1.00 51.31 110 GLY A C 1
ATOM 897 O O . GLY A 1 110 ? 40.337 8.682 -24.258 1.00 51.31 110 GLY A O 1
ATOM 898 N N . THR A 1 111 ? 42.516 9.190 -23.928 1.00 50.22 111 THR A N 1
ATOM 899 C CA . THR A 1 111 ? 42.538 10.643 -24.080 1.00 50.22 111 THR A CA 1
ATOM 900 C C . THR A 1 111 ? 41.739 11.155 -25.280 1.00 50.22 111 THR A C 1
ATOM 902 O O . THR A 1 111 ? 41.888 10.682 -26.403 1.00 50.22 111 THR A O 1
ATOM 905 N N . SER A 1 112 ? 40.935 12.200 -25.073 1.00 45.59 112 SER A N 1
ATOM 906 C CA . SER A 1 112 ? 40.412 13.032 -26.164 1.00 45.59 112 SER A CA 1
ATOM 907 C C . SER A 1 112 ? 40.462 14.499 -25.739 1.00 45.59 112 SER A C 1
ATOM 909 O O . SER A 1 112 ? 39.754 14.933 -24.835 1.00 45.59 112 SER A O 1
ATOM 911 N N . THR A 1 113 ? 41.381 15.233 -26.353 1.00 44.09 113 THR A N 1
ATOM 912 C CA . THR A 1 113 ? 41.700 16.650 -26.138 1.00 44.09 113 THR A CA 1
ATOM 913 C C . THR A 1 113 ? 40.600 17.594 -26.651 1.00 44.09 113 THR A C 1
ATOM 915 O O . THR A 1 113 ? 40.018 17.345 -27.702 1.00 44.09 113 THR A O 1
ATOM 918 N N . LEU A 1 114 ? 40.362 18.707 -25.939 1.00 52.50 114 LEU A N 1
ATOM 919 C CA . LEU A 1 114 ? 39.533 19.862 -26.355 1.00 52.50 114 LEU A CA 1
ATOM 920 C C . LEU A 1 114 ? 40.253 20.690 -27.445 1.00 52.50 114 LEU A C 1
ATOM 922 O O . LEU A 1 114 ? 41.477 20.793 -27.336 1.00 52.50 114 LEU A O 1
ATOM 926 N N . PRO A 1 115 ? 39.580 21.322 -28.445 1.00 47.19 115 PRO A N 1
ATOM 927 C CA . PRO A 1 115 ? 38.928 22.639 -28.238 1.00 47.19 115 PRO A CA 1
ATOM 928 C C . PRO A 1 115 ? 37.771 23.016 -29.214 1.00 47.19 115 PRO A C 1
ATOM 930 O O . PRO A 1 115 ? 37.667 22.495 -30.317 1.00 47.19 115 PRO A O 1
ATOM 933 N N . GLY A 1 116 ? 36.928 23.990 -28.835 1.00 44.38 116 GLY A N 1
ATOM 934 C CA . GLY A 1 116 ? 35.929 24.626 -29.719 1.00 44.38 116 GLY A CA 1
ATOM 935 C C . GLY A 1 116 ? 34.560 24.797 -29.054 1.00 44.38 116 GLY A C 1
ATOM 936 O O . GLY A 1 116 ? 33.887 23.815 -28.747 1.00 44.38 116 GLY A O 1
ATOM 937 N N . LEU A 1 117 ? 34.172 26.042 -28.764 1.00 55.38 117 LEU A N 1
ATOM 938 C CA . LEU A 1 117 ? 32.970 26.383 -28.001 1.00 55.38 117 LEU A CA 1
ATOM 939 C C . LEU A 1 117 ? 31.756 26.530 -28.937 1.00 55.38 117 LEU A C 1
ATOM 941 O O . LEU A 1 117 ? 31.491 27.615 -29.441 1.00 55.38 117 LEU A O 1
ATOM 945 N N . ASP A 1 118 ? 31.017 25.440 -29.139 1.00 58.34 118 ASP A N 1
ATOM 946 C CA . ASP A 1 118 ? 29.666 25.450 -29.712 1.00 58.34 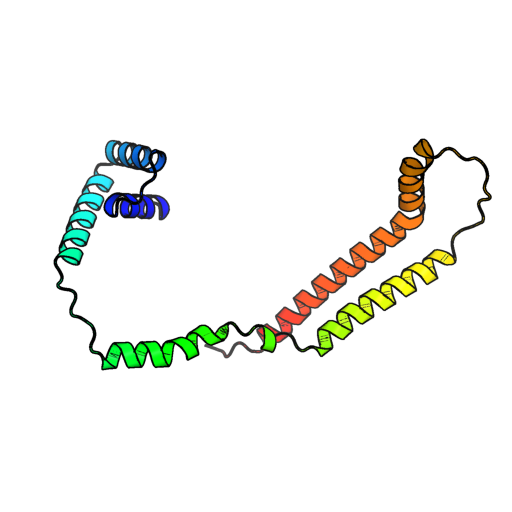118 ASP A CA 1
ATOM 947 C C . ASP A 1 118 ? 28.706 24.838 -28.684 1.00 58.34 118 ASP A C 1
ATOM 949 O O . ASP A 1 118 ? 28.785 23.651 -28.373 1.00 58.34 118 ASP A O 1
ATOM 953 N N . LEU A 1 119 ? 27.885 25.675 -28.043 1.00 60.75 119 LEU A N 1
ATOM 954 C CA . LEU A 1 119 ? 27.135 25.303 -26.837 1.00 60.75 119 LEU A CA 1
ATOM 955 C C . LEU A 1 119 ? 25.839 24.538 -27.150 1.00 60.75 119 LEU A C 1
ATOM 957 O O . LEU A 1 119 ? 25.397 23.749 -26.320 1.00 60.75 119 LEU A O 1
ATOM 961 N N . ALA A 1 120 ? 25.244 24.734 -28.330 1.00 58.16 120 ALA A N 1
ATOM 962 C CA . ALA A 1 120 ? 23.947 24.147 -28.675 1.00 58.16 120 ALA A CA 1
ATOM 963 C C . ALA A 1 120 ? 24.078 22.720 -29.234 1.00 58.16 120 ALA A C 1
ATOM 965 O O . ALA A 1 120 ? 23.375 21.810 -28.794 1.00 58.16 120 ALA A O 1
ATOM 966 N N . SER A 1 121 ? 25.030 22.493 -30.143 1.00 56.91 121 SER A N 1
ATOM 967 C CA . SER A 1 121 ? 25.315 21.164 -30.702 1.00 56.91 121 SER A CA 1
ATOM 968 C C . SER A 1 121 ? 26.020 20.242 -29.696 1.00 56.91 121 SER A C 1
ATOM 970 O O . SER A 1 121 ? 25.875 19.018 -29.762 1.00 56.91 121 SER A O 1
ATOM 972 N N . ARG A 1 122 ? 26.722 20.810 -28.702 1.00 53.00 122 ARG A N 1
ATOM 973 C CA . ARG A 1 122 ? 27.370 20.053 -27.621 1.00 53.00 122 ARG A CA 1
ATOM 974 C C . ARG A 1 122 ? 26.399 19.409 -26.655 1.00 53.00 122 ARG A C 1
ATOM 976 O O . ARG A 1 122 ? 26.748 18.359 -26.144 1.00 53.00 122 ARG A O 1
ATOM 983 N N . VAL A 1 123 ? 25.231 19.979 -26.360 1.00 59.50 123 VAL A N 1
ATOM 984 C CA . VAL A 1 123 ? 24.335 19.350 -25.370 1.00 59.50 123 VAL A CA 1
ATOM 985 C C . VAL A 1 123 ? 23.775 18.046 -25.930 1.00 59.50 123 VAL A C 1
ATOM 987 O O . VAL A 1 123 ? 23.897 17.015 -25.279 1.00 59.50 123 VAL A O 1
ATOM 990 N N . VAL A 1 124 ? 23.250 18.063 -27.158 1.00 59.28 124 VAL A N 1
ATOM 991 C CA . VAL A 1 124 ? 22.675 16.868 -27.801 1.00 59.28 124 VAL A CA 1
ATOM 992 C C . VAL A 1 124 ? 23.749 15.814 -28.096 1.00 59.28 124 VAL A C 1
ATOM 994 O O . VAL A 1 124 ? 23.577 14.658 -27.721 1.00 59.28 124 VAL A O 1
ATOM 997 N N . SER A 1 125 ? 24.900 16.211 -28.653 1.00 59.75 125 SER A N 1
ATOM 998 C CA . SER A 1 125 ? 26.002 15.270 -28.918 1.00 59.75 125 SER A CA 1
ATOM 999 C C . SER A 1 125 ? 26.689 14.769 -27.646 1.00 59.75 125 SER A C 1
ATOM 1001 O O . SER A 1 125 ? 27.161 13.639 -27.619 1.00 59.75 125 SER A O 1
ATOM 1003 N N . SER A 1 126 ? 26.713 15.548 -26.556 1.00 61.03 126 SER A N 1
ATOM 1004 C CA . SER A 1 126 ? 27.231 15.055 -25.272 1.00 61.03 126 SER A CA 1
ATOM 1005 C C . SER A 1 126 ? 26.341 13.960 -24.704 1.00 61.03 126 SER A C 1
ATOM 1007 O O . SER A 1 126 ? 26.876 13.012 -24.145 1.00 61.03 126 SER A O 1
ATOM 1009 N N . TRP A 1 127 ? 25.015 14.039 -24.864 1.00 55.84 127 TRP A N 1
ATOM 1010 C CA . TRP A 1 127 ? 24.123 12.954 -24.445 1.00 55.84 127 TRP A CA 1
ATOM 1011 C C . TRP A 1 127 ? 24.386 11.671 -25.226 1.00 55.84 127 TRP A C 1
ATOM 1013 O O . TRP A 1 127 ? 24.486 10.619 -24.607 1.00 55.84 127 TRP A O 1
ATOM 1023 N N . GLU A 1 128 ? 24.579 11.753 -26.543 1.00 64.12 128 GLU A N 1
ATOM 1024 C CA . GLU A 1 128 ? 24.942 10.593 -27.364 1.00 64.12 128 GLU A CA 1
ATOM 1025 C C . GLU A 1 128 ? 26.324 10.046 -26.998 1.00 64.12 128 GLU A C 1
ATOM 1027 O O . GLU A 1 128 ? 26.445 8.857 -26.751 1.00 64.12 128 GLU A O 1
ATOM 1032 N N . ILE A 1 129 ? 27.346 10.890 -26.839 1.00 62.75 129 ILE A N 1
ATOM 1033 C CA . ILE A 1 129 ? 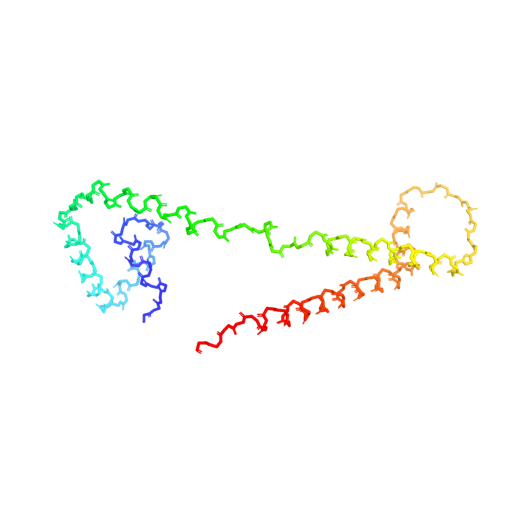28.708 10.452 -26.490 1.00 62.75 129 ILE A CA 1
ATOM 1034 C C . ILE A 1 129 ? 28.760 9.856 -25.078 1.00 62.75 129 ILE A C 1
ATOM 1036 O O . ILE A 1 129 ? 29.463 8.875 -24.847 1.00 62.75 129 ILE A O 1
ATOM 1040 N N . ILE A 1 130 ? 28.029 10.425 -24.115 1.00 62.41 130 ILE A N 1
ATOM 1041 C CA . ILE A 1 130 ? 27.928 9.889 -22.752 1.00 62.41 130 ILE A CA 1
ATOM 1042 C C . ILE A 1 130 ? 27.140 8.577 -22.769 1.00 62.41 130 ILE A C 1
ATOM 1044 O O . ILE A 1 130 ? 27.555 7.625 -22.115 1.00 62.41 130 ILE A O 1
ATOM 1048 N N . PHE A 1 131 ? 26.044 8.489 -23.524 1.00 63.72 131 PHE A N 1
ATOM 1049 C CA . PHE A 1 131 ? 25.245 7.269 -23.643 1.00 63.72 131 PHE A CA 1
ATOM 1050 C C . PHE A 1 131 ? 25.961 6.173 -24.441 1.00 63.72 131 PHE A C 1
ATOM 1052 O O . PHE A 1 131 ? 25.796 5.000 -24.145 1.00 63.72 131 PHE A O 1
ATOM 1059 N N . GLU A 1 132 ? 26.805 6.514 -25.405 1.00 69.06 132 GLU A N 1
ATOM 1060 C CA . GLU A 1 132 ? 27.597 5.562 -26.185 1.00 69.06 132 GLU A CA 1
ATOM 1061 C C . GLU A 1 132 ? 28.815 5.080 -25.379 1.00 69.06 132 GLU A C 1
ATOM 1063 O O . GLU A 1 132 ? 29.099 3.884 -25.320 1.00 69.06 132 GLU A O 1
ATOM 1068 N N . ARG A 1 133 ? 29.478 5.990 -24.648 1.00 65.50 133 ARG A N 1
ATOM 1069 C CA . ARG A 1 133 ? 30.643 5.691 -23.794 1.00 65.50 133 ARG A CA 1
ATOM 1070 C C . ARG A 1 133 ? 30.276 4.983 -22.489 1.00 65.50 133 ARG A C 1
ATOM 1072 O O . ARG A 1 133 ? 31.001 4.096 -22.048 1.00 65.50 133 ARG A O 1
ATOM 1079 N N . HIS A 1 134 ? 29.162 5.359 -21.865 1.00 68.31 134 HIS A N 1
ATOM 1080 C CA . HIS A 1 134 ? 28.692 4.791 -20.596 1.00 68.31 134 HIS A CA 1
ATOM 1081 C C . HIS A 1 134 ? 27.460 3.906 -20.751 1.00 68.31 134 HIS A C 1
ATOM 1083 O O . HIS A 1 134 ? 27.002 3.344 -19.761 1.00 68.31 134 HIS A O 1
ATOM 1089 N N . GLY A 1 135 ? 26.942 3.715 -21.965 1.00 73.50 135 GLY A N 1
ATOM 1090 C CA . GLY A 1 135 ? 25.756 2.898 -22.210 1.00 73.50 135 GLY A CA 1
ATOM 1091 C C . GLY A 1 135 ? 25.920 1.513 -21.625 1.00 73.50 135 GLY A C 1
ATOM 1092 O O . GLY A 1 135 ? 25.107 1.090 -20.813 1.00 73.50 135 GLY A O 1
ATOM 1093 N N . MET A 1 136 ? 27.030 0.840 -21.929 1.00 72.94 136 MET A N 1
ATOM 1094 C CA . MET A 1 136 ? 27.298 -0.501 -21.403 1.00 72.94 136 MET A CA 1
ATOM 1095 C C . MET A 1 136 ? 27.349 -0.546 -19.860 1.00 72.94 136 MET A C 1
ATOM 1097 O O . MET A 1 136 ? 26.952 -1.543 -19.260 1.00 72.94 136 MET A O 1
ATOM 1101 N N . GLN A 1 137 ? 27.773 0.541 -19.207 1.00 70.81 137 GLN A N 1
ATOM 1102 C CA . GLN A 1 137 ? 27.808 0.661 -17.743 1.00 70.81 137 GLN A CA 1
ATOM 1103 C C . GLN A 1 137 ? 26.424 0.967 -17.153 1.00 70.81 137 GLN A C 1
ATOM 1105 O O . GLN A 1 137 ? 26.051 0.414 -16.123 1.00 70.81 137 GLN A O 1
ATOM 1110 N N . LEU A 1 138 ? 25.624 1.797 -17.821 1.00 76.50 138 LEU A N 1
ATOM 1111 C CA . LEU A 1 138 ? 24.242 2.071 -17.425 1.00 76.50 138 LEU A CA 1
ATOM 1112 C C . LEU A 1 138 ? 23.365 0.823 -17.585 1.00 76.50 138 LEU A C 1
ATOM 1114 O O . LEU A 1 138 ? 22.593 0.492 -16.685 1.00 76.50 138 LEU A O 1
ATOM 1118 N N . TRP A 1 139 ? 23.548 0.076 -18.678 1.00 78.69 139 TRP A N 1
ATOM 1119 C CA . TRP A 1 139 ? 22.895 -1.213 -18.904 1.00 78.69 139 TRP A CA 1
ATOM 1120 C C . TRP A 1 139 ? 23.269 -2.237 -17.824 1.00 78.69 139 TRP A C 1
ATOM 1122 O O . TRP A 1 139 ? 22.388 -2.938 -17.326 1.00 78.69 139 TRP A O 1
ATOM 1132 N N . SER A 1 140 ? 24.539 -2.302 -17.403 1.00 75.94 140 SER A N 1
ATOM 1133 C CA . SER A 1 140 ? 24.965 -3.246 -16.361 1.00 75.94 140 SER A CA 1
ATOM 1134 C C . SER A 1 140 ? 24.388 -2.908 -14.982 1.00 75.94 140 SER A C 1
ATOM 1136 O O . SER A 1 140 ? 23.921 -3.812 -14.291 1.00 75.94 140 SER A O 1
ATOM 1138 N N . ILE A 1 141 ? 24.323 -1.626 -14.605 1.00 78.94 141 ILE A N 1
ATOM 1139 C CA . ILE A 1 141 ? 23.697 -1.178 -13.349 1.00 78.94 141 ILE A CA 1
ATOM 1140 C C . ILE A 1 141 ? 22.191 -1.451 -13.365 1.00 78.94 141 ILE A C 1
ATOM 1142 O O . ILE A 1 141 ? 21.645 -1.924 -12.368 1.00 78.94 141 ILE A O 1
ATOM 1146 N N . MET A 1 142 ? 21.520 -1.206 -14.494 1.00 80.00 142 MET A N 1
ATOM 1147 C CA . MET A 1 142 ? 20.089 -1.476 -14.637 1.00 80.00 142 MET A CA 1
ATOM 1148 C C . MET A 1 142 ? 19.784 -2.972 -14.479 1.00 80.00 142 MET A C 1
ATOM 1150 O O . MET A 1 142 ? 18.899 -3.346 -13.711 1.00 80.00 142 MET A O 1
ATOM 1154 N N . ILE A 1 143 ? 20.557 -3.840 -15.142 1.00 83.31 143 ILE A N 1
ATOM 1155 C CA . ILE A 1 143 ? 20.415 -5.300 -15.033 1.00 83.31 143 ILE A CA 1
ATOM 1156 C C . ILE A 1 143 ? 20.708 -5.775 -13.607 1.00 83.31 143 ILE A C 1
ATOM 1158 O O . ILE A 1 143 ? 19.972 -6.603 -13.069 1.00 83.31 143 ILE A O 1
ATOM 1162 N N . LEU A 1 144 ? 21.752 -5.242 -12.971 1.00 81.56 144 LEU A N 1
ATOM 1163 C CA . LEU A 1 144 ? 22.134 -5.620 -11.614 1.00 81.56 144 LEU A CA 1
ATOM 1164 C C . LEU A 1 144 ? 21.091 -5.163 -10.585 1.00 81.56 144 LEU A C 1
ATOM 1166 O O . LEU A 1 144 ? 20.763 -5.921 -9.675 1.00 81.56 144 LEU A O 1
ATOM 1170 N N . GLY A 1 145 ? 20.504 -3.979 -10.773 1.00 83.50 145 GLY A N 1
ATOM 1171 C CA . GLY A 1 145 ? 19.382 -3.491 -9.973 1.00 83.50 145 GLY A CA 1
ATOM 1172 C C . GLY A 1 145 ? 18.149 -4.391 -10.083 1.00 83.50 145 GLY A C 1
ATOM 1173 O O . GLY A 1 145 ? 17.572 -4.770 -9.064 1.00 83.50 145 GLY A O 1
ATOM 1174 N N . ILE A 1 146 ? 17.788 -4.807 -11.303 1.00 84.06 146 ILE A N 1
ATOM 1175 C CA . ILE A 1 146 ? 16.668 -5.733 -11.538 1.00 84.06 146 ILE A CA 1
ATOM 1176 C C . ILE A 1 146 ? 16.951 -7.107 -10.914 1.00 84.06 146 ILE A C 1
ATOM 1178 O O . ILE A 1 146 ? 16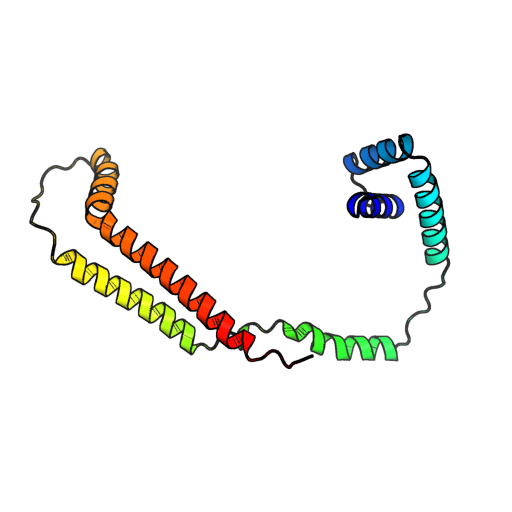.095 -7.659 -10.225 1.00 84.06 146 ILE A O 1
ATOM 1182 N N . ALA A 1 147 ? 18.152 -7.658 -11.103 1.00 83.56 147 ALA A N 1
ATOM 1183 C CA . ALA A 1 147 ? 18.537 -8.946 -10.526 1.00 83.56 147 ALA A CA 1
ATOM 1184 C C . ALA A 1 147 ? 18.471 -8.930 -8.992 1.00 83.56 147 ALA A C 1
ATOM 1186 O O . ALA A 1 147 ? 18.022 -9.894 -8.369 1.00 83.56 147 ALA A O 1
ATOM 1187 N N . LEU A 1 148 ? 18.874 -7.818 -8.380 1.00 83.75 148 LEU A N 1
ATOM 1188 C CA . LEU A 1 148 ? 18.821 -7.643 -6.937 1.00 83.75 148 LEU A CA 1
ATOM 1189 C C . LEU A 1 148 ? 17.383 -7.540 -6.433 1.00 83.75 148 LEU A C 1
ATOM 1191 O O . LEU A 1 148 ? 17.063 -8.145 -5.414 1.00 83.75 148 LEU A O 1
ATOM 1195 N N . LEU A 1 149 ? 16.506 -6.862 -7.176 1.00 83.69 149 LEU A N 1
ATOM 1196 C CA . LEU A 1 149 ? 15.081 -6.789 -6.864 1.00 83.69 149 LEU A CA 1
ATOM 1197 C C . LEU A 1 149 ? 14.410 -8.167 -6.956 1.00 83.69 149 LEU A C 1
ATOM 1199 O O . LEU A 1 149 ? 13.664 -8.538 -6.056 1.00 83.69 149 LEU A O 1
ATOM 1203 N N . LEU A 1 150 ? 14.745 -8.973 -7.968 1.00 85.00 150 LEU A N 1
ATOM 1204 C CA . LEU A 1 150 ? 14.252 -10.351 -8.094 1.00 85.00 150 LEU A CA 1
ATOM 1205 C C . LEU A 1 150 ? 14.774 -11.270 -6.980 1.00 85.00 150 LEU A C 1
ATOM 1207 O O . LEU A 1 150 ? 14.043 -12.120 -6.467 1.00 85.00 150 LEU A O 1
ATOM 1211 N N . LEU A 1 151 ? 16.038 -11.116 -6.578 1.00 82.62 151 LEU A N 1
ATOM 1212 C CA . LEU A 1 151 ? 16.597 -11.858 -5.446 1.00 82.62 151 LEU A CA 1
ATOM 1213 C C . LEU A 1 151 ? 15.965 -11.431 -4.123 1.00 82.62 151 LEU A C 1
ATOM 1215 O O . LEU A 1 151 ? 15.721 -12.284 -3.269 1.00 82.62 151 LEU A O 1
ATOM 1219 N N . PHE A 1 152 ? 15.687 -10.139 -3.969 1.00 83.50 152 PHE A N 1
ATOM 1220 C CA . PHE A 1 152 ? 15.012 -9.580 -2.809 1.00 83.50 152 PHE A CA 1
ATOM 1221 C C . PHE A 1 152 ? 13.572 -10.093 -2.707 1.00 83.50 152 PHE A C 1
ATOM 1223 O O . PHE A 1 152 ? 13.186 -10.597 -1.655 1.00 83.50 152 PHE A O 1
ATOM 1230 N N . ASP A 1 153 ? 12.827 -10.093 -3.813 1.00 78.56 153 ASP A N 1
ATOM 1231 C CA . ASP A 1 153 ? 11.470 -10.640 -3.898 1.00 78.56 153 ASP A CA 1
ATOM 1232 C C . ASP A 1 153 ? 11.443 -12.147 -3.571 1.00 78.56 153 ASP A C 1
ATOM 1234 O O . ASP A 1 153 ? 10.721 -12.614 -2.685 1.00 78.56 153 ASP A O 1
ATOM 1238 N N . ARG A 1 154 ? 12.362 -12.924 -4.161 1.00 83.88 154 ARG A N 1
ATOM 1239 C CA . ARG A 1 154 ? 12.519 -14.361 -3.867 1.00 83.88 154 ARG A CA 1
ATOM 1240 C C . ARG A 1 154 ? 12.992 -14.643 -2.433 1.00 83.88 154 ARG A C 1
ATOM 1242 O O . ARG A 1 154 ? 12.786 -15.747 -1.914 1.00 83.88 154 ARG A O 1
ATOM 1249 N N . TRP A 1 155 ? 13.697 -13.709 -1.802 1.00 81.19 155 TRP A N 1
ATOM 1250 C CA . TRP A 1 155 ? 14.117 -13.816 -0.405 1.00 81.19 155 TRP A CA 1
ATOM 1251 C C . TRP A 1 155 ? 12.956 -13.505 0.545 1.00 81.19 155 TRP A C 1
ATOM 1253 O O . TRP A 1 155 ? 12.732 -14.273 1.482 1.00 81.19 155 TRP A O 1
ATOM 1263 N N . LEU A 1 156 ? 12.167 -12.465 0.258 1.00 79.94 156 LEU A N 1
ATOM 1264 C CA . LEU A 1 156 ? 10.955 -12.129 1.009 1.00 79.94 156 LEU A CA 1
ATOM 1265 C C . LEU A 1 156 ? 9.947 -13.282 0.970 1.00 79.94 156 LEU A C 1
ATOM 1267 O O . LEU A 1 156 ? 9.486 -13.719 2.024 1.00 79.94 156 LEU A O 1
ATOM 1271 N N . GLY A 1 157 ? 9.693 -13.867 -0.205 1.00 78.75 157 GLY A N 1
ATOM 1272 C CA . GLY A 1 157 ? 8.786 -15.014 -0.336 1.00 78.75 157 GLY A CA 1
ATOM 1273 C C . GLY A 1 157 ? 9.184 -16.219 0.530 1.00 78.75 157 GLY A C 1
ATOM 1274 O O . GLY A 1 157 ? 8.326 -16.906 1.082 1.00 78.75 157 GLY A O 1
ATOM 1275 N N . ARG A 1 158 ? 10.489 -16.446 0.740 1.00 74.69 158 ARG A N 1
ATOM 1276 C CA . ARG A 1 158 ? 10.983 -17.514 1.629 1.00 74.69 158 ARG A CA 1
ATOM 1277 C C . ARG A 1 158 ? 10.786 -17.212 3.114 1.00 74.69 158 ARG A C 1
ATOM 1279 O O . ARG A 1 158 ? 10.574 -18.144 3.885 1.00 74.69 158 ARG A O 1
ATOM 1286 N N . GLN A 1 159 ? 10.865 -15.946 3.518 1.00 69.75 159 GLN A N 1
ATOM 1287 C CA . GLN A 1 159 ? 10.661 -15.544 4.913 1.00 69.75 159 GLN A CA 1
ATOM 1288 C C . GLN A 1 159 ? 9.178 -15.586 5.299 1.00 69.75 159 GLN A C 1
ATOM 1290 O O . GLN A 1 159 ? 8.837 -16.089 6.367 1.00 69.75 159 GLN A O 1
ATOM 1295 N N . PHE A 1 160 ? 8.287 -15.130 4.415 1.00 62.84 160 PHE A N 1
ATOM 1296 C CA . PHE A 1 160 ? 6.844 -15.136 4.679 1.00 62.84 160 PHE A CA 1
ATOM 1297 C C . PHE A 1 160 ? 6.195 -16.511 4.471 1.00 62.84 160 PHE A C 1
ATOM 1299 O O . PHE A 1 160 ? 5.256 -16.850 5.187 1.00 62.84 160 PHE A O 1
ATOM 1306 N N . GLY A 1 161 ? 6.734 -17.353 3.582 1.00 61.56 161 GLY A N 1
ATOM 1307 C CA . GLY A 1 161 ? 6.233 -18.717 3.373 1.00 61.56 161 GLY A CA 1
ATOM 1308 C C . GLY A 1 161 ? 6.444 -19.665 4.561 1.00 61.56 161 GLY A C 1
ATOM 1309 O O . GLY A 1 161 ? 5.722 -20.645 4.693 1.00 61.56 161 GLY A O 1
ATOM 1310 N N . LYS A 1 162 ? 7.399 -19.380 5.458 1.00 57.00 162 LYS A N 1
ATOM 1311 C CA . LYS A 1 162 ? 7.694 -20.236 6.622 1.00 57.00 162 LYS A CA 1
ATOM 1312 C C . LYS A 1 162 ? 6.816 -19.936 7.850 1.00 57.00 162 LYS A C 1
ATOM 1314 O O . LYS A 1 162 ? 6.782 -20.742 8.773 1.00 57.00 162 LYS A O 1
ATOM 1319 N N . ASN A 1 163 ? 6.103 -18.806 7.850 1.00 52.47 163 ASN A N 1
ATOM 1320 C CA . ASN A 1 163 ? 5.276 -18.340 8.971 1.00 52.47 163 ASN A CA 1
ATOM 1321 C C . ASN A 1 163 ? 3.767 -18.488 8.725 1.00 52.47 163 ASN A C 1
ATOM 1323 O O . ASN A 1 163 ? 2.983 -17.906 9.468 1.00 52.47 163 ASN A O 1
ATOM 1327 N N . SER A 1 164 ? 3.345 -19.250 7.712 1.00 51.91 164 SER A N 1
ATOM 1328 C CA . SER A 1 164 ? 1.952 -19.699 7.642 1.00 51.91 164 SER A CA 1
ATOM 1329 C C . SER A 1 164 ? 1.786 -20.882 8.600 1.00 51.91 164 SER A C 1
ATOM 1331 O O . SER A 1 164 ? 2.323 -21.952 8.308 1.00 51.91 164 SER A O 1
ATOM 1333 N N . PRO A 1 165 ? 1.117 -20.728 9.762 1.00 47.53 165 PRO A N 1
ATOM 1334 C CA . PRO A 1 165 ? 0.660 -21.887 10.506 1.00 47.53 165 PRO A CA 1
ATOM 1335 C C . PRO A 1 165 ? -0.290 -22.666 9.599 1.00 47.53 165 PRO A C 1
ATOM 1337 O O . PRO A 1 165 ? -1.179 -22.083 8.979 1.00 47.53 165 PRO A O 1
ATOM 1340 N N . ASN A 1 166 ? -0.056 -23.971 9.503 1.00 52.88 166 ASN A N 1
ATOM 1341 C CA . ASN A 1 166 ? -0.966 -24.902 8.855 1.00 52.88 166 ASN A CA 1
ATOM 1342 C C . ASN A 1 166 ? -2.361 -24.696 9.465 1.00 52.88 166 ASN A C 1
ATOM 1344 O O . ASN A 1 166 ? -2.550 -24.964 10.654 1.00 52.88 166 ASN A O 1
ATOM 1348 N N . VAL A 1 167 ? -3.289 -24.181 8.662 1.00 44.22 167 VAL A N 1
ATOM 1349 C CA . VAL A 1 167 ? -4.728 -24.359 8.870 1.00 44.22 167 VAL A CA 1
ATOM 1350 C C . VAL A 1 167 ? -5.134 -25.581 8.067 1.00 44.22 167 VAL A C 1
ATOM 1352 O O . VAL A 1 167 ? -4.691 -25.665 6.897 1.00 44.22 167 VAL A O 1
#

Secondary structure (DSSP, 8-state):
--HHHHHHHHHHHHT---HHHHHHHHHHHHH-HHHHHHHHHHHHHHHHHHHS--PPPPHHHHHHHHHHHHHHHGGG-GGGTS-HHHHHHHHHHHHHHHHHHHHHHHTS----------HHHHHHHHHHHHHHHHHHHHHHHHHHHHHHHHHHHHHHHHHHHTT----

pLDDT: mean 73.27, std 12.17, range [44.09, 87.69]

Radius of gyration: 32.21 Å; chains: 1; bounding box: 82×51×57 Å

Sequence (167 aa):
MSVQEETLLWKYIDGDCTPDELHQVEALLADNVYLEQKLRIMKNLHRHLQEIELEQPSLRFTRNVMENLPALYQQGRFDALIRPQYIYLLIGLLVVGGLLSTWLGLGQNGTSTLPGLDLASRVVSSWEIIFERHGMQLWSIMILGIALLLLFDRWLGRQFGKNSPNV